Protein AF-A0A975QJU4-F1 (afdb_monomer_lite)

Foldseek 3Di:
DPPVPDDPAAAEDEDEAQCLVVVQVCQCPPQVWPHFPDDDDQKTWTARDDDPGHGIYIYGHDDPDNDGDDDDDDDADPCGDQPNPPPPVCGPVDDDDDPVCPVVVVVVVVPDDDDDDD

Structure (mmCIF, N/CA/C/O backbone):
data_AF-A0A975QJU4-F1
#
_entry.id   AF-A0A975QJU4-F1
#
loop_
_atom_site.group_PDB
_atom_site.id
_atom_site.type_symbol
_atom_site.label_atom_id
_atom_site.label_alt_id
_atom_site.label_comp_id
_atom_site.label_asym_id
_atom_site.label_entity_id
_atom_site.label_seq_id
_atom_site.pdbx_PDB_ins_code
_atom_site.Cartn_x
_atom_site.Cartn_y
_atom_site.Cartn_z
_atom_site.occupancy
_atom_site.B_iso_or_equiv
_atom_site.auth_seq_id
_atom_site.auth_comp_id
_atom_site.auth_asym_id
_atom_site.auth_atom_id
_atom_site.pdbx_PDB_model_num
ATOM 1 N N . MET A 1 1 ? -3.439 -23.273 10.623 1.00 72.25 1 MET A N 1
ATOM 2 C CA . MET A 1 1 ? -2.304 -23.405 9.685 1.00 72.25 1 MET A CA 1
ATOM 3 C C . MET A 1 1 ? -1.026 -23.384 10.506 1.00 72.25 1 MET A C 1
ATOM 5 O O . MET A 1 1 ? -0.923 -22.491 11.340 1.00 72.25 1 MET A O 1
ATOM 9 N N . PRO A 1 2 ? -0.109 -24.352 10.356 1.00 92.38 2 PRO A N 1
ATOM 10 C CA . PRO A 1 2 ? 1.232 -24.248 10.936 1.00 92.38 2 PRO A CA 1
ATOM 11 C C . PRO A 1 2 ? 1.955 -22.991 10.429 1.00 92.38 2 PRO A C 1
ATOM 13 O O . PRO A 1 2 ? 1.696 -22.547 9.307 1.00 92.38 2 PRO A O 1
ATOM 16 N N . GLN A 1 3 ? 2.818 -22.401 11.259 1.00 88.81 3 GLN A N 1
ATOM 17 C CA . GLN A 1 3 ? 3.436 -21.098 10.985 1.00 88.81 3 GLN A CA 1
ATOM 18 C C . GLN A 1 3 ? 4.301 -21.121 9.719 1.00 88.81 3 GLN A C 1
ATOM 20 O O . GLN A 1 3 ? 4.318 -20.146 8.976 1.00 88.81 3 GLN A O 1
ATOM 25 N N . GLU A 1 4 ? 4.971 -22.239 9.450 1.00 92.06 4 GLU A N 1
ATOM 26 C CA . GLU A 1 4 ? 5.849 -22.444 8.295 1.00 92.06 4 GLU A CA 1
ATOM 27 C C . GLU A 1 4 ? 5.120 -22.475 6.941 1.00 92.06 4 GLU A C 1
ATOM 29 O O . GLU A 1 4 ? 5.759 -22.368 5.897 1.00 92.06 4 GLU A O 1
ATOM 34 N N . TYR A 1 5 ? 3.792 -22.616 6.951 1.00 94.00 5 TYR A N 1
ATOM 35 C CA . TYR A 1 5 ? 2.956 -22.577 5.748 1.00 94.00 5 TYR A CA 1
ATOM 36 C C . TYR A 1 5 ? 2.134 -21.287 5.647 1.00 94.00 5 TYR A C 1
ATOM 38 O O . TYR A 1 5 ? 1.329 -21.139 4.726 1.00 94.00 5 TYR A O 1
ATOM 46 N N . GLY A 1 6 ? 2.286 -20.370 6.608 1.00 92.00 6 GLY A N 1
ATOM 47 C CA . GLY A 1 6 ? 1.612 -19.079 6.585 1.00 92.00 6 GLY A CA 1
ATOM 48 C C . GLY A 1 6 ? 2.128 -18.189 5.455 1.00 92.00 6 GLY A C 1
ATOM 49 O O . GLY A 1 6 ? 3.283 -18.271 5.044 1.00 92.00 6 GLY A O 1
ATOM 50 N N . ILE A 1 7 ? 1.279 -17.290 4.960 1.00 91.25 7 ILE A N 1
ATOM 51 C CA . ILE A 1 7 ? 1.748 -16.208 4.091 1.00 91.25 7 ILE A CA 1
ATOM 52 C C . ILE A 1 7 ? 2.521 -15.224 4.975 1.00 91.25 7 ILE A C 1
ATOM 54 O O . ILE A 1 7 ? 1.947 -14.605 5.865 1.00 91.25 7 ILE A O 1
ATOM 58 N N . HIS A 1 8 ? 3.824 -15.085 4.732 1.00 89.19 8 HIS A N 1
ATOM 59 C CA . HIS A 1 8 ? 4.724 -14.248 5.541 1.00 89.19 8 HIS A CA 1
ATOM 60 C C . HIS A 1 8 ? 4.748 -12.766 5.127 1.00 89.19 8 HIS A C 1
ATOM 62 O O . HIS A 1 8 ? 5.518 -11.982 5.675 1.00 89.19 8 HIS A O 1
ATOM 68 N N . GLY A 1 9 ? 3.918 -12.389 4.156 1.00 88.00 9 GLY A N 1
ATOM 69 C CA . GLY A 1 9 ? 3.846 -11.047 3.593 1.00 88.00 9 GLY A CA 1
ATOM 70 C C . GLY A 1 9 ? 3.966 -11.057 2.075 1.00 88.00 9 GLY A C 1
ATOM 71 O O . GLY A 1 9 ? 4.046 -12.108 1.435 1.00 88.00 9 GLY A O 1
ATOM 72 N N . ILE A 1 10 ? 3.968 -9.862 1.496 1.00 90.25 10 ILE A N 1
ATOM 73 C CA . ILE A 1 10 ? 4.175 -9.670 0.061 1.00 90.25 10 ILE A CA 1
ATOM 74 C C . ILE A 1 10 ? 5.658 -9.897 -0.238 1.00 90.25 10 ILE A C 1
ATOM 76 O O . ILE A 1 10 ? 6.518 -9.347 0.440 1.00 90.25 10 ILE A O 1
ATOM 80 N N . HIS A 1 11 ? 5.979 -10.693 -1.255 1.00 88.88 11 HIS A N 1
ATOM 81 C CA . HIS A 1 11 ? 7.356 -10.797 -1.746 1.00 88.88 11 HIS A CA 1
ATOM 82 C C . HIS A 1 11 ? 7.694 -9.624 -2.677 1.00 88.88 11 HIS A C 1
ATOM 84 O O . HIS A 1 11 ? 8.693 -8.936 -2.489 1.00 88.88 11 HIS A O 1
ATOM 90 N N . GLY A 1 12 ? 6.808 -9.370 -3.636 1.00 88.31 12 GLY A N 1
ATOM 91 C CA . GLY A 1 12 ? 6.864 -8.265 -4.580 1.00 88.31 12 GLY A CA 1
ATOM 92 C C . GLY A 1 12 ? 5.552 -8.153 -5.351 1.00 88.31 12 GLY A C 1
ATOM 93 O O . GLY A 1 12 ? 4.667 -9.000 -5.199 1.00 88.31 12 GLY A O 1
ATOM 94 N N . THR A 1 13 ? 5.446 -7.120 -6.182 1.00 89.12 13 THR A N 1
ATOM 95 C CA . THR A 1 13 ? 4.251 -6.838 -6.987 1.00 89.12 13 THR A CA 1
ATOM 96 C C . THR A 1 13 ? 4.631 -6.645 -8.447 1.00 89.12 13 THR A C 1
ATOM 98 O O . THR A 1 13 ? 5.550 -5.888 -8.756 1.00 89.12 13 THR A O 1
ATOM 101 N N . ALA A 1 14 ? 3.883 -7.282 -9.348 1.00 89.12 14 ALA A N 1
ATOM 102 C CA . ALA A 1 14 ? 3.988 -7.047 -10.780 1.00 89.12 14 ALA A CA 1
ATOM 103 C C . ALA A 1 14 ? 2.941 -6.031 -11.246 1.00 89.12 14 ALA A C 1
ATOM 105 O O . ALA A 1 14 ? 1.748 -6.190 -10.981 1.00 89.12 14 ALA A O 1
ATOM 106 N N . ILE A 1 15 ? 3.383 -5.011 -11.978 1.00 87.69 15 ILE A N 1
ATOM 107 C CA . ILE A 1 15 ? 2.534 -3.979 -12.564 1.00 87.69 15 ILE A CA 1
ATOM 108 C C . ILE A 1 15 ? 2.679 -3.969 -14.082 1.00 87.69 15 ILE A C 1
ATOM 110 O O . ILE A 1 15 ? 3.773 -4.055 -14.634 1.00 87.69 15 ILE A O 1
ATOM 114 N N . ASN A 1 16 ? 1.548 -3.835 -14.764 1.00 86.81 16 ASN A N 1
ATOM 115 C CA . ASN A 1 16 ? 1.525 -3.599 -16.198 1.00 86.81 16 ASN A CA 1
ATOM 116 C C . ASN A 1 16 ? 1.597 -2.093 -16.442 1.00 86.81 16 ASN A C 1
ATOM 118 O O . ASN A 1 16 ? 0.743 -1.352 -15.954 1.00 86.81 16 ASN A O 1
ATOM 122 N N . ALA A 1 17 ? 2.592 -1.646 -17.204 1.00 82.38 17 ALA A N 1
ATOM 123 C CA . ALA A 1 17 ? 2.812 -0.230 -17.467 1.00 82.38 17 ALA A CA 1
ATOM 124 C C . ALA A 1 17 ? 2.748 0.063 -18.967 1.00 82.38 17 ALA A C 1
ATOM 126 O O . ALA A 1 17 ? 3.359 -0.631 -19.777 1.00 82.38 17 ALA A O 1
ATOM 127 N N . HIS A 1 18 ? 2.023 1.125 -19.334 1.00 82.50 18 HIS A N 1
ATOM 128 C CA . HIS A 1 18 ? 1.937 1.565 -20.730 1.00 82.50 18 HIS A CA 1
ATOM 129 C C . HIS A 1 18 ? 3.261 2.164 -21.207 1.00 82.50 18 HIS A C 1
ATOM 131 O O . HIS A 1 18 ? 3.641 2.035 -22.365 1.00 82.50 18 HIS A O 1
ATOM 137 N N . THR A 1 19 ? 3.968 2.821 -20.290 1.00 83.62 19 THR A N 1
ATOM 138 C CA . THR A 1 19 ? 5.307 3.365 -20.510 1.00 83.62 19 THR A CA 1
ATOM 139 C C . THR A 1 19 ? 6.222 2.808 -19.418 1.00 83.62 19 THR A C 1
ATOM 141 O O . THR A 1 19 ? 6.409 3.460 -18.381 1.00 83.62 19 THR A O 1
ATOM 144 N N . PRO A 1 20 ? 6.713 1.567 -19.581 1.00 84.44 20 PRO A N 1
ATOM 145 C CA . PRO A 1 20 ? 7.491 0.884 -18.552 1.00 84.44 20 PRO A CA 1
ATOM 146 C C . PRO A 1 20 ? 8.771 1.650 -18.205 1.00 84.44 20 PRO A C 1
ATOM 148 O O . PRO A 1 20 ? 9.100 1.763 -17.029 1.00 84.44 20 PRO A O 1
ATOM 151 N N . GLU A 1 21 ? 9.416 2.303 -19.172 1.00 85.75 21 GLU A N 1
ATOM 152 C CA . GLU A 1 21 ? 10.639 3.084 -18.954 1.00 85.75 21 GLU A CA 1
ATOM 153 C C . GLU A 1 21 ? 10.414 4.247 -17.982 1.00 85.75 21 GLU A C 1
ATOM 155 O O . GLU A 1 21 ? 11.215 4.451 -17.075 1.00 85.75 21 GLU A O 1
ATOM 160 N N . ARG A 1 22 ? 9.287 4.963 -18.108 1.00 85.50 22 ARG A N 1
ATOM 161 C CA . ARG A 1 22 ? 8.925 6.048 -17.176 1.00 85.50 22 ARG A CA 1
ATOM 162 C C . ARG A 1 22 ? 8.597 5.536 -15.781 1.00 85.50 22 ARG A C 1
ATOM 164 O O . ARG A 1 22 ? 8.823 6.234 -14.800 1.00 85.50 22 ARG A O 1
ATOM 171 N N . THR A 1 23 ? 8.034 4.335 -15.692 1.00 86.31 23 THR A N 1
ATOM 172 C CA . THR A 1 23 ? 7.734 3.709 -14.398 1.00 86.31 23 THR A CA 1
ATOM 173 C C . THR A 1 23 ? 9.027 3.296 -13.699 1.00 86.31 23 THR A C 1
ATOM 175 O O . THR A 1 23 ? 9.161 3.481 -12.493 1.00 86.31 23 THR A O 1
ATOM 178 N N . ILE A 1 24 ? 10.001 2.803 -14.467 1.00 86.44 24 ILE A N 1
ATOM 179 C CA . ILE A 1 24 ? 11.330 2.463 -13.963 1.00 86.44 24 ILE A CA 1
ATOM 180 C C . ILE A 1 24 ? 12.076 3.725 -13.509 1.00 86.44 24 ILE A C 1
ATOM 182 O O . ILE A 1 24 ? 12.545 3.764 -12.378 1.00 86.44 24 ILE A O 1
ATOM 186 N N . GLU A 1 25 ? 12.092 4.787 -14.320 1.00 86.50 25 GLU A N 1
ATOM 187 C CA . GLU A 1 25 ? 12.684 6.084 -13.945 1.00 86.50 25 GLU A CA 1
ATOM 188 C C . GLU A 1 25 ? 12.047 6.662 -12.668 1.00 86.50 25 GLU A C 1
ATOM 190 O O . GLU A 1 25 ? 12.738 7.179 -11.786 1.00 86.50 25 GLU A O 1
ATOM 195 N N . PHE A 1 26 ? 10.722 6.552 -12.530 1.00 86.06 26 PHE A N 1
ATOM 196 C CA . PHE A 1 26 ? 10.020 6.961 -11.315 1.00 86.06 26 PHE A CA 1
ATOM 197 C C . PHE A 1 26 ? 10.470 6.147 -10.096 1.00 86.06 26 PHE A C 1
ATOM 199 O O . PHE A 1 26 ? 10.787 6.726 -9.060 1.00 86.06 26 PHE A O 1
ATOM 206 N N . ALA A 1 27 ? 10.536 4.819 -10.210 1.00 85.56 27 ALA A N 1
ATOM 207 C CA . ALA A 1 27 ? 10.966 3.963 -9.109 1.00 85.56 27 ALA A CA 1
ATOM 208 C C . ALA A 1 27 ? 12.431 4.216 -8.704 1.00 85.56 27 ALA A C 1
ATOM 210 O O . ALA A 1 27 ? 12.747 4.244 -7.514 1.00 85.56 27 ALA A O 1
ATOM 211 N N . GLU A 1 28 ? 13.309 4.483 -9.673 1.00 85.06 28 GLU A N 1
ATOM 212 C CA . GLU A 1 28 ? 14.704 4.859 -9.425 1.00 85.06 28 GLU A CA 1
ATOM 213 C C . GLU A 1 28 ? 14.812 6.221 -8.723 1.00 85.06 28 GLU A C 1
ATOM 215 O O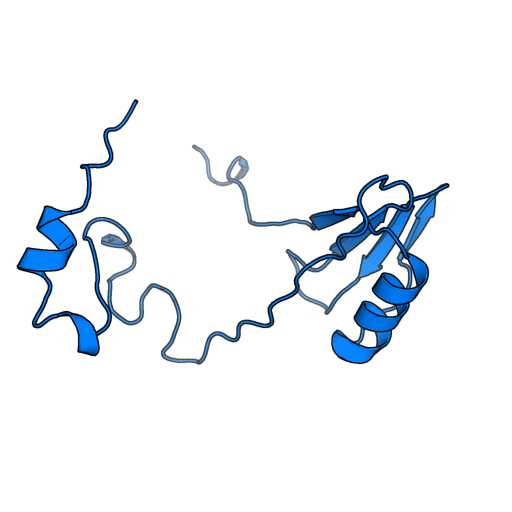 . GLU A 1 28 ? 15.553 6.364 -7.750 1.00 85.06 28 GLU A O 1
ATOM 220 N N . SER A 1 29 ? 14.052 7.222 -9.174 1.00 84.81 29 SER A N 1
ATOM 221 C CA . SER A 1 29 ? 14.151 8.593 -8.655 1.00 84.81 29 SER A CA 1
ATOM 222 C C . SER A 1 29 ? 13.427 8.819 -7.326 1.00 84.81 29 SER A C 1
ATOM 224 O O . SER A 1 29 ? 13.950 9.533 -6.472 1.00 84.81 29 SER A O 1
ATOM 226 N N . VAL A 1 30 ? 12.240 8.232 -7.145 1.00 84.06 30 VAL A N 1
ATOM 227 C CA . VAL A 1 30 ? 11.365 8.482 -5.986 1.00 84.06 30 VAL A CA 1
ATOM 228 C C . VAL A 1 30 ? 11.547 7.434 -4.900 1.00 84.06 30 VAL A C 1
ATOM 230 O O . VAL A 1 30 ? 11.543 7.778 -3.720 1.00 84.06 30 VAL A O 1
ATOM 233 N N . PHE A 1 31 ? 11.728 6.167 -5.275 1.00 82.50 31 PHE A N 1
ATOM 234 C CA . PHE A 1 31 ? 11.926 5.095 -4.300 1.00 82.50 31 PHE A CA 1
ATOM 235 C C . PHE A 1 31 ? 13.392 4.734 -4.073 1.00 82.50 31 PHE A C 1
ATOM 237 O O . PHE A 1 31 ? 13.670 3.831 -3.285 1.00 82.50 31 PHE A O 1
ATOM 244 N N . HIS A 1 32 ? 14.320 5.424 -4.749 1.00 82.25 32 HIS A N 1
ATOM 245 C CA . HIS A 1 32 ? 15.755 5.146 -4.686 1.00 82.25 32 HIS A CA 1
ATOM 246 C C . HIS A 1 32 ? 16.060 3.659 -4.898 1.00 82.25 32 HIS A C 1
ATOM 248 O O . HIS A 1 32 ? 16.859 3.071 -4.172 1.00 82.25 32 HIS A O 1
ATOM 254 N N . SER A 1 33 ? 15.368 3.034 -5.860 1.00 80.88 33 SER A N 1
ATOM 255 C CA . SER A 1 33 ? 15.553 1.613 -6.144 1.00 80.88 33 SER A CA 1
ATOM 256 C C . SER A 1 33 ? 17.013 1.315 -6.493 1.00 80.88 33 SER A C 1
ATOM 258 O O . SER A 1 33 ? 17.622 2.092 -7.233 1.00 80.88 33 SER A O 1
ATOM 260 N N . ASP A 1 34 ? 17.535 0.162 -6.068 1.00 76.38 34 ASP A N 1
ATOM 261 C CA . ASP A 1 34 ? 18.908 -0.309 -6.347 1.00 76.38 34 ASP A CA 1
ATOM 262 C C . ASP A 1 34 ? 19.093 -0.781 -7.812 1.00 76.38 34 ASP A C 1
ATOM 264 O O . ASP A 1 34 ? 19.824 -1.725 -8.116 1.00 76.38 34 ASP A O 1
ATOM 268 N N . GLY A 1 35 ? 18.407 -0.119 -8.746 1.00 68.25 35 GLY A N 1
ATOM 269 C CA . GLY A 1 35 ? 18.396 -0.420 -10.171 1.00 68.25 35 GLY A CA 1
ATOM 270 C C . GLY A 1 35 ? 17.648 -1.705 -10.540 1.00 68.25 35 GLY A C 1
ATOM 271 O O . GLY A 1 35 ? 16.916 -2.311 -9.749 1.00 68.25 35 GLY A O 1
ATOM 272 N N . ARG A 1 36 ? 17.828 -2.115 -11.802 1.00 76.44 36 ARG A N 1
ATOM 273 C CA . ARG A 1 36 ? 17.272 -3.356 -12.358 1.00 76.44 36 ARG A CA 1
ATOM 274 C C . ARG A 1 36 ? 18.019 -4.567 -11.804 1.00 76.44 36 ARG A C 1
ATOM 276 O O . ARG A 1 36 ? 19.213 -4.728 -12.048 1.00 76.44 36 ARG A O 1
ATOM 283 N N . ILE A 1 37 ? 17.296 -5.440 -11.108 1.00 81.56 37 ILE A N 1
ATOM 284 C CA . ILE A 1 37 ? 17.821 -6.712 -10.588 1.00 81.56 37 ILE A CA 1
ATOM 285 C C . ILE A 1 37 ? 17.676 -7.860 -11.595 1.00 81.56 37 ILE A C 1
ATOM 287 O O . ILE A 1 37 ? 18.423 -8.835 -11.518 1.00 81.56 37 ILE A O 1
ATOM 291 N N . SER A 1 38 ? 16.751 -7.740 -12.553 1.00 83.88 38 SER A N 1
ATOM 292 C CA . SER A 1 38 ? 16.661 -8.604 -13.733 1.00 83.88 38 SER A CA 1
ATOM 293 C C . SER A 1 38 ? 15.856 -7.935 -14.851 1.00 83.88 38 SER A C 1
ATOM 295 O O . SER A 1 38 ? 15.013 -7.074 -14.596 1.00 83.88 38 SER A O 1
ATOM 297 N N . GLU A 1 39 ? 16.112 -8.343 -16.093 1.00 85.19 39 GLU A N 1
ATOM 298 C CA . GLU A 1 39 ? 15.322 -7.974 -17.268 1.00 85.19 39 GLU A CA 1
ATOM 299 C C . GLU A 1 39 ? 15.174 -9.215 -18.160 1.00 85.19 39 GLU A C 1
ATOM 301 O O . GLU A 1 39 ? 16.171 -9.862 -18.487 1.00 85.19 39 GLU A O 1
ATOM 306 N N . ASP A 1 40 ? 13.936 -9.576 -18.496 1.00 84.62 40 ASP A N 1
ATOM 307 C CA . ASP A 1 40 ? 13.599 -10.685 -19.392 1.00 84.62 40 ASP A CA 1
ATOM 308 C C . ASP A 1 40 ? 12.457 -10.259 -2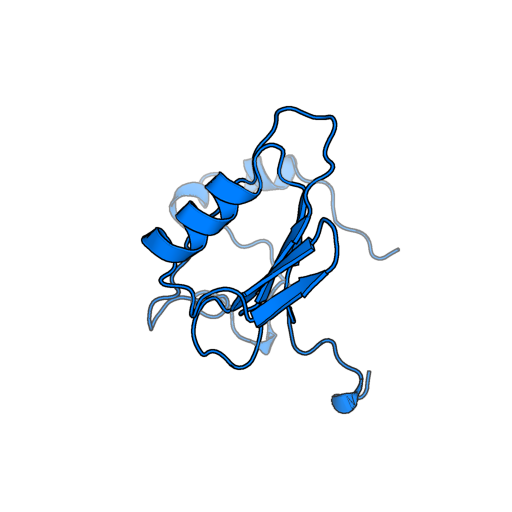0.318 1.00 84.62 40 ASP A C 1
ATOM 310 O O . ASP A 1 40 ? 11.323 -10.052 -19.882 1.00 84.62 40 ASP A O 1
ATOM 314 N N . GLY A 1 41 ? 12.766 -10.093 -21.604 1.00 85.06 41 GLY A N 1
ATOM 315 C CA . GLY A 1 41 ? 11.798 -9.680 -22.615 1.00 85.06 41 GLY A CA 1
ATOM 316 C C . GLY A 1 41 ? 11.136 -8.340 -22.287 1.00 85.06 41 GLY A C 1
ATOM 317 O O . GLY A 1 41 ? 11.782 -7.297 -22.311 1.00 85.06 41 GLY A O 1
ATOM 318 N N . ASP A 1 42 ? 9.831 -8.373 -22.022 1.00 84.81 42 ASP A N 1
ATOM 319 C CA . ASP A 1 42 ? 9.023 -7.204 -21.674 1.00 84.81 42 ASP A CA 1
ATOM 320 C C . ASP A 1 42 ? 8.951 -6.936 -20.161 1.00 84.81 42 ASP A C 1
ATOM 322 O O . ASP A 1 42 ? 8.219 -6.046 -19.734 1.00 84.81 42 ASP A O 1
ATOM 326 N N . ARG A 1 43 ? 9.696 -7.673 -19.333 1.00 87.06 43 ARG A N 1
ATOM 327 C CA . ARG A 1 43 ? 9.671 -7.552 -17.873 1.00 87.06 43 ARG A CA 1
ATOM 328 C C . ARG A 1 43 ? 10.998 -7.032 -17.331 1.00 87.06 43 ARG A C 1
ATOM 330 O O . ARG A 1 43 ? 12.046 -7.607 -17.599 1.00 87.06 43 ARG A O 1
ATOM 337 N N . ALA A 1 44 ? 10.934 -6.023 -16.467 1.00 90.12 4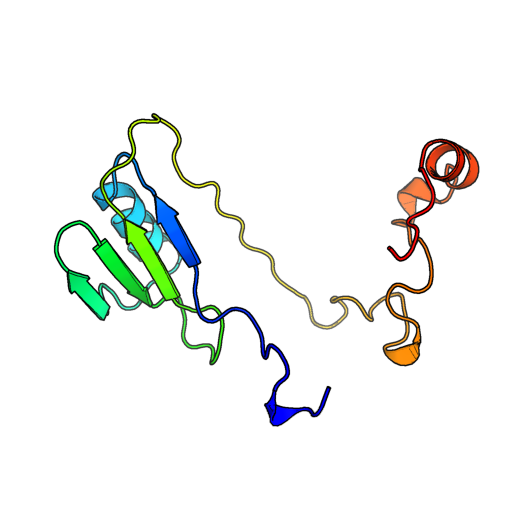4 ALA A N 1
ATOM 338 C CA . ALA A 1 44 ? 12.057 -5.549 -15.663 1.00 90.12 44 ALA A CA 1
ATOM 339 C C . ALA A 1 44 ? 11.708 -5.625 -14.171 1.00 90.12 44 ALA A C 1
ATOM 341 O O . ALA A 1 44 ? 10.691 -5.082 -13.746 1.00 90.12 44 ALA A O 1
ATOM 342 N N . ALA A 1 45 ? 12.545 -6.277 -13.365 1.00 90.56 45 ALA A N 1
ATOM 343 C CA . ALA A 1 45 ? 12.398 -6.299 -11.913 1.00 90.56 45 ALA A CA 1
ATOM 344 C C . ALA A 1 45 ? 13.328 -5.269 -11.265 1.00 90.56 45 ALA A C 1
ATOM 346 O O . ALA A 1 45 ? 14.509 -5.172 -11.604 1.00 90.56 45 ALA A O 1
ATOM 347 N N . LEU A 1 46 ? 12.794 -4.525 -10.301 1.00 90.62 46 LEU A N 1
ATOM 348 C CA . LEU A 1 46 ? 13.473 -3.474 -9.551 1.00 90.62 46 LEU A CA 1
ATOM 349 C C . LEU A 1 46 ? 13.427 -3.813 -8.065 1.00 90.62 46 LEU A C 1
ATOM 351 O O . LEU A 1 46 ? 12.377 -4.214 -7.554 1.00 90.62 46 LEU A O 1
ATOM 355 N N . ARG A 1 47 ? 14.543 -3.612 -7.360 1.00 89.44 47 ARG A N 1
ATOM 356 C CA . ARG A 1 47 ? 14.563 -3.689 -5.896 1.00 89.44 47 ARG A CA 1
ATOM 357 C C . ARG A 1 47 ? 14.319 -2.311 -5.300 1.00 89.44 47 ARG A C 1
ATOM 359 O O . ARG A 1 47 ? 15.095 -1.397 -5.544 1.00 89.44 47 ARG A O 1
ATOM 366 N N . VAL A 1 48 ? 13.279 -2.180 -4.489 1.00 87.44 48 VAL A N 1
ATOM 367 C CA . VAL A 1 48 ? 12.897 -0.940 -3.811 1.00 87.44 48 VAL A CA 1
ATOM 368 C C . VAL A 1 48 ? 13.137 -1.075 -2.312 1.00 87.44 48 VAL A C 1
ATOM 370 O O . VAL A 1 48 ? 12.352 -1.704 -1.611 1.00 87.44 48 VAL A O 1
ATOM 373 N N . GLY A 1 49 ? 14.223 -0.479 -1.819 1.00 82.19 49 GLY A N 1
ATOM 374 C CA . GLY A 1 49 ? 14.623 -0.584 -0.415 1.00 82.19 49 GLY A CA 1
ATOM 375 C C . GLY A 1 49 ? 15.236 -1.941 -0.034 1.00 82.19 49 GLY A C 1
ATOM 376 O O . GLY A 1 49 ? 15.320 -2.881 -0.829 1.00 82.19 49 GLY A O 1
ATOM 377 N N . ASN A 1 50 ? 15.675 -2.043 1.223 1.00 76.06 50 ASN A N 1
ATOM 37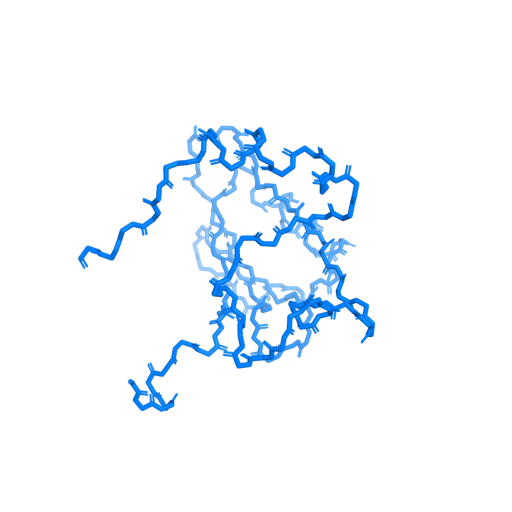8 C CA . ASN A 1 50 ? 16.484 -3.161 1.731 1.00 76.06 50 ASN A CA 1
ATOM 379 C C . ASN A 1 50 ? 15.739 -4.102 2.691 1.00 76.06 50 ASN A C 1
ATOM 381 O O . ASN A 1 50 ? 16.358 -4.963 3.319 1.00 76.06 50 ASN A O 1
ATOM 385 N N . ASP A 1 51 ? 14.419 -3.963 2.798 1.00 73.56 51 ASP A N 1
ATOM 386 C CA . ASP A 1 51 ? 13.618 -4.808 3.679 1.00 73.56 51 ASP A CA 1
ATOM 387 C C . ASP A 1 51 ? 13.563 -6.266 3.206 1.00 73.56 51 ASP A C 1
ATOM 389 O O . ASP A 1 51 ? 13.760 -6.592 2.032 1.00 73.56 51 ASP A O 1
ATOM 393 N N . LYS A 1 52 ? 13.306 -7.179 4.152 1.00 66.69 52 LYS A N 1
ATOM 394 C CA . LYS A 1 52 ? 13.277 -8.630 3.887 1.00 66.69 52 LYS A CA 1
ATOM 395 C C . LYS A 1 52 ? 12.108 -9.064 2.997 1.00 66.69 52 LYS A C 1
ATOM 397 O O . LYS A 1 52 ? 12.198 -10.116 2.368 1.00 66.69 52 LYS A O 1
ATOM 402 N N . PHE A 1 53 ? 11.028 -8.288 2.970 1.00 74.62 53 PHE A N 1
ATOM 403 C CA . PHE A 1 53 ? 9.792 -8.584 2.250 1.00 74.62 53 PHE A CA 1
ATOM 404 C C . PHE A 1 53 ? 9.271 -7.309 1.577 1.00 74.62 53 PHE A C 1
ATOM 406 O O . PHE A 1 53 ? 9.548 -6.209 2.044 1.00 74.62 53 PHE A O 1
ATOM 413 N N . GLY A 1 54 ? 8.511 -7.459 0.492 1.00 77.31 54 GLY A N 1
ATOM 414 C CA . GLY A 1 54 ? 7.785 -6.368 -0.164 1.00 77.31 54 GLY A CA 1
ATOM 415 C C . GLY A 1 54 ? 8.642 -5.408 -0.989 1.00 77.31 54 GLY A C 1
ATOM 416 O O . GLY A 1 54 ? 8.136 -4.380 -1.423 1.00 77.31 54 GLY A O 1
ATOM 417 N N . ASN A 1 55 ? 9.914 -5.726 -1.228 1.00 84.56 55 ASN A N 1
ATOM 418 C CA . ASN A 1 55 ? 10.879 -4.809 -1.833 1.00 84.56 55 ASN A CA 1
ATOM 419 C C . ASN A 1 55 ? 11.156 -5.076 -3.317 1.00 84.56 55 ASN A C 1
ATOM 421 O O . ASN A 1 55 ? 12.195 -4.660 -3.825 1.00 84.56 55 ASN A O 1
ATOM 425 N N . VAL A 1 56 ? 10.273 -5.788 -4.021 1.00 88.38 56 VAL A N 1
ATOM 426 C CA . VAL A 1 56 ? 10.424 -6.054 -5.458 1.00 88.38 56 VAL A CA 1
ATOM 427 C C . VAL A 1 56 ? 9.230 -5.500 -6.230 1.00 88.38 56 VAL A C 1
ATOM 429 O O . VAL A 1 56 ? 8.084 -5.855 -5.953 1.00 88.38 56 VAL A O 1
ATOM 432 N N . ILE A 1 57 ? 9.511 -4.659 -7.227 1.00 88.69 57 ILE A N 1
ATOM 433 C CA . ILE A 1 57 ? 8.533 -4.191 -8.214 1.00 88.69 57 ILE A CA 1
ATOM 434 C C . ILE A 1 57 ? 8.917 -4.769 -9.572 1.00 88.69 57 ILE A C 1
ATOM 436 O O . ILE A 1 57 ? 9.999 -4.495 -10.084 1.00 88.69 57 ILE A O 1
ATOM 440 N N . GLU A 1 58 ? 8.025 -5.552 -10.170 1.00 90.25 58 GLU A N 1
ATOM 441 C CA . GLU A 1 58 ? 8.189 -6.044 -11.536 1.00 90.25 58 GLU A CA 1
ATOM 442 C C . GLU A 1 58 ? 7.356 -5.185 -12.488 1.00 90.25 58 GLU A C 1
ATOM 444 O O . GLU A 1 58 ? 6.133 -5.122 -12.383 1.00 90.25 58 GLU A O 1
ATOM 449 N N . VAL A 1 59 ? 8.008 -4.516 -13.429 1.00 87.62 59 VAL A N 1
ATOM 450 C CA . VAL A 1 59 ? 7.367 -3.702 -14.461 1.00 87.62 59 VAL A CA 1
ATOM 451 C C . VAL A 1 59 ? 7.263 -4.532 -15.733 1.00 87.62 59 VAL A C 1
ATOM 453 O O . VAL A 1 59 ? 8.279 -4.975 -16.260 1.00 87.62 59 VAL A O 1
ATOM 456 N N . VAL A 1 60 ? 6.042 -4.742 -16.226 1.00 85.62 60 VAL A N 1
ATOM 457 C CA . VAL A 1 60 ? 5.758 -5.515 -17.444 1.00 85.62 60 VAL A CA 1
ATOM 458 C C . VAL A 1 60 ? 5.230 -4.588 -18.542 1.00 85.62 60 VAL A C 1
ATOM 460 O O . VAL A 1 60 ? 4.227 -3.887 -18.366 1.00 85.62 60 VAL A O 1
ATOM 463 N N . GLY A 1 61 ? 5.921 -4.577 -19.677 1.00 74.25 61 GLY A N 1
ATOM 464 C CA . GLY A 1 61 ? 5.690 -3.730 -20.838 1.00 74.25 61 GLY A CA 1
ATOM 465 C C . GLY A 1 61 ? 4.847 -4.406 -21.911 1.00 74.25 61 GLY A C 1
ATOM 466 O O . GLY A 1 61 ? 5.365 -4.771 -22.955 1.00 74.25 61 GLY A O 1
ATOM 467 N N . ASN A 1 62 ? 3.537 -4.541 -21.697 1.00 66.00 62 ASN A N 1
ATOM 468 C CA . ASN A 1 62 ? 2.595 -4.915 -22.764 1.00 66.00 62 ASN A CA 1
ATOM 469 C C . ASN A 1 62 ? 1.136 -4.642 -22.368 1.00 66.00 62 ASN A C 1
ATOM 471 O O . ASN A 1 62 ? 0.290 -5.540 -22.374 1.00 66.00 62 ASN A O 1
ATOM 475 N N . CYS A 1 63 ? 0.811 -3.407 -21.977 1.00 62.91 63 CYS A N 1
ATOM 476 C CA . CYS A 1 63 ? -0.562 -3.064 -21.613 1.00 62.91 63 CYS A CA 1
ATOM 477 C C . CYS A 1 63 ? -1.270 -2.261 -22.720 1.00 62.91 63 CYS A C 1
ATOM 479 O O . CYS A 1 63 ? -0.750 -1.290 -23.272 1.00 62.91 63 CYS A O 1
ATOM 481 N N . ARG A 1 64 ? -2.492 -2.691 -23.065 1.00 59.22 64 ARG A N 1
ATOM 482 C CA . ARG A 1 64 ? -3.351 -2.040 -24.078 1.00 59.22 64 ARG A CA 1
ATOM 483 C C . ARG A 1 64 ? -4.157 -0.864 -23.520 1.00 59.22 64 ARG A C 1
ATOM 485 O O . ARG A 1 64 ? -4.862 -0.193 -24.266 1.00 59.22 64 ARG A O 1
ATOM 492 N N . THR A 1 65 ? -4.091 -0.643 -22.213 1.00 55.78 65 THR A N 1
ATOM 493 C CA . THR A 1 65 ? -4.829 0.401 -21.501 1.00 55.78 65 THR A CA 1
ATOM 494 C C . THR A 1 65 ? -3.898 1.570 -21.181 1.00 55.78 65 THR A C 1
ATOM 496 O O . THR A 1 65 ? -2.800 1.327 -20.696 1.00 55.78 65 THR A O 1
ATOM 499 N N . PRO A 1 66 ? -4.322 2.831 -21.365 1.00 59.06 66 PRO A N 1
ATOM 500 C CA . PRO A 1 66 ? -3.463 4.006 -21.167 1.00 59.06 66 PRO A CA 1
ATOM 501 C C . PRO A 1 66 ? -3.166 4.330 -19.690 1.00 59.06 66 PRO A C 1
ATOM 503 O O . PRO A 1 66 ? -2.469 5.301 -19.407 1.00 59.06 66 PRO A O 1
ATOM 506 N N . GLY A 1 67 ? -3.726 3.570 -18.743 1.00 62.50 67 GLY A N 1
ATOM 507 C CA . GLY A 1 67 ? -3.530 3.792 -17.312 1.00 62.50 67 GLY A CA 1
ATOM 508 C C . GLY A 1 67 ? -2.111 3.440 -16.865 1.00 62.50 67 GLY A C 1
ATOM 509 O O . GLY A 1 67 ? -1.597 2.374 -17.199 1.00 62.50 67 GLY A O 1
ATOM 510 N N . GLY A 1 68 ? -1.490 4.341 -16.104 1.00 67.50 68 GLY A N 1
ATOM 511 C CA . GLY A 1 68 ? -0.295 4.042 -15.312 1.00 67.50 68 GLY A CA 1
ATOM 512 C C . GLY A 1 68 ? -0.657 3.412 -13.964 1.00 67.50 68 GLY A C 1
ATOM 513 O O . GLY A 1 68 ? -1.830 3.343 -13.596 1.00 67.50 68 GLY A O 1
ATOM 514 N N . ALA A 1 69 ? 0.352 2.972 -13.214 1.00 76.50 69 ALA A N 1
ATOM 515 C CA . ALA A 1 69 ? 0.163 2.507 -11.843 1.00 76.50 69 ALA A CA 1
ATOM 516 C C . ALA A 1 69 ? -0.009 3.697 -10.881 1.00 76.50 69 ALA A C 1
ATOM 518 O O . ALA A 1 69 ? 0.720 4.686 -10.975 1.00 76.50 69 ALA A O 1
ATOM 519 N N . LEU A 1 70 ? -0.968 3.596 -9.954 1.00 80.44 70 LEU A N 1
ATOM 520 C CA . LEU A 1 70 ? -1.062 4.490 -8.799 1.00 80.44 70 LEU A CA 1
ATOM 521 C C . LEU A 1 70 ? -0.146 3.949 -7.697 1.00 80.44 70 LEU A C 1
ATOM 523 O O . LEU A 1 70 ? -0.248 2.777 -7.343 1.00 80.44 70 LEU A O 1
ATOM 527 N N . PHE A 1 71 ? 0.720 4.805 -7.158 1.00 79.62 71 PHE A N 1
ATOM 528 C CA . PHE A 1 71 ? 1.613 4.471 -6.051 1.00 79.62 71 PHE A CA 1
ATOM 529 C C . PHE A 1 71 ? 1.262 5.290 -4.806 1.00 79.62 71 PHE A C 1
ATOM 531 O O . PHE A 1 71 ? 0.899 6.461 -4.916 1.00 79.62 71 PHE A O 1
ATOM 538 N N . GLU A 1 72 ? 1.421 4.684 -3.631 1.00 83.31 72 GLU A N 1
ATOM 539 C CA . GLU A 1 72 ? 1.253 5.317 -2.321 1.00 83.31 72 GLU A CA 1
ATOM 540 C C . GLU A 1 72 ? 2.501 5.062 -1.468 1.00 83.31 72 GLU A C 1
ATOM 542 O O . GLU A 1 72 ? 3.057 3.964 -1.490 1.00 83.31 72 GLU A O 1
ATOM 547 N N . LEU A 1 73 ? 2.934 6.076 -0.714 1.00 80.31 73 LEU A N 1
ATOM 548 C CA . LEU A 1 73 ? 3.927 5.920 0.346 1.00 80.31 73 LEU A CA 1
ATOM 549 C C . LEU A 1 73 ? 3.214 6.068 1.686 1.00 80.31 73 LEU A C 1
ATOM 551 O O . LEU A 1 73 ? 2.808 7.170 2.055 1.00 80.31 73 LEU A O 1
ATOM 555 N N . ALA A 1 74 ? 3.076 4.960 2.405 1.00 84.88 74 ALA A N 1
ATOM 556 C CA . ALA A 1 74 ? 2.512 4.935 3.744 1.00 84.88 74 ALA A CA 1
ATOM 557 C C . ALA A 1 74 ? 3.635 4.737 4.765 1.00 84.88 74 ALA A C 1
ATOM 559 O O . ALA A 1 74 ? 4.479 3.855 4.609 1.00 84.88 74 ALA A O 1
ATOM 560 N N . VAL A 1 75 ? 3.644 5.564 5.809 1.00 83.94 75 VAL A N 1
ATOM 561 C CA . VAL A 1 75 ? 4.613 5.475 6.904 1.00 83.94 75 VAL A CA 1
ATOM 562 C C . VAL A 1 75 ? 3.866 5.148 8.186 1.00 83.94 75 VAL A C 1
ATOM 564 O O . VAL A 1 75 ? 2.943 5.865 8.578 1.00 83.94 75 VAL A O 1
ATOM 567 N N . THR A 1 76 ? 4.300 4.089 8.858 1.00 88.25 76 THR A N 1
ATOM 568 C CA . THR A 1 76 ? 3.876 3.779 10.222 1.00 88.25 76 THR A CA 1
ATOM 569 C C . THR A 1 76 ? 4.800 4.513 11.186 1.00 88.25 76 THR A C 1
ATOM 571 O O . THR A 1 76 ? 6.014 4.346 11.131 1.00 88.25 76 THR A O 1
ATOM 574 N N . HIS A 1 77 ? 4.231 5.367 12.028 1.00 85.31 77 HIS A N 1
ATOM 575 C CA . HIS A 1 77 ? 4.946 6.048 13.108 1.00 85.31 77 HIS A CA 1
ATOM 576 C C . HIS A 1 77 ? 5.014 5.144 14.347 1.00 85.31 77 HIS A C 1
ATOM 578 O O . HIS A 1 77 ? 4.278 4.165 14.417 1.00 85.31 77 HIS A O 1
ATOM 584 N N . ASP A 1 78 ? 5.864 5.482 15.321 1.00 85.75 78 ASP A N 1
ATOM 585 C CA . ASP A 1 78 ? 6.167 4.614 16.475 1.00 85.75 78 ASP A CA 1
ATOM 586 C C . ASP A 1 78 ? 4.940 4.245 17.331 1.00 85.75 78 ASP A C 1
ATOM 588 O O . ASP A 1 78 ? 4.879 3.147 17.871 1.00 85.75 78 ASP A O 1
ATOM 592 N N . GLU A 1 79 ? 3.959 5.144 17.437 1.00 87.38 79 GLU A N 1
ATOM 593 C CA . GLU A 1 79 ? 2.677 4.919 18.135 1.00 87.38 79 GLU A CA 1
ATOM 594 C C . GLU A 1 79 ? 1.533 4.542 17.171 1.00 87.38 79 GLU A C 1
ATOM 596 O O . GLU A 1 79 ? 0.366 4.507 17.557 1.00 87.38 79 GLU A O 1
ATOM 601 N N . GLY A 1 80 ? 1.853 4.331 15.893 1.00 88.81 80 GLY A N 1
ATOM 602 C CA . GLY A 1 80 ? 0.901 3.974 14.850 1.00 88.81 80 GLY A CA 1
ATOM 603 C C . GLY A 1 80 ? 0.752 2.466 14.690 1.00 88.81 80 GLY A C 1
ATOM 604 O O . GLY A 1 80 ? 1.122 1.685 15.554 1.00 88.81 80 GLY A O 1
ATOM 605 N N . GLY A 1 81 ? 0.236 2.053 13.535 1.00 90.56 81 GLY A N 1
ATOM 606 C CA . GLY A 1 81 ? -0.020 0.645 13.246 1.00 90.56 81 GLY A CA 1
ATOM 607 C C . GLY A 1 81 ? -1.460 0.264 13.551 1.00 90.56 81 GLY A C 1
ATOM 608 O O . GLY A 1 81 ? -2.309 1.126 13.760 1.00 90.56 81 GLY A O 1
ATOM 609 N N . TRP A 1 82 ? -1.740 -1.033 13.496 1.00 93.06 82 TRP A N 1
ATOM 610 C CA . TRP A 1 82 ? -3.090 -1.558 13.709 1.00 93.06 82 TRP A CA 1
ATOM 611 C C . TRP A 1 82 ? -3.425 -1.734 15.190 1.00 93.06 82 TRP A C 1
ATOM 613 O O . TRP A 1 82 ? -4.593 -1.802 15.540 1.00 93.06 82 TRP A O 1
ATOM 623 N N . ASP A 1 83 ? -2.412 -1.808 16.050 1.00 92.81 83 ASP A N 1
ATOM 624 C CA . ASP A 1 83 ? -2.532 -2.015 17.492 1.00 92.81 83 ASP A CA 1
ATOM 625 C C . ASP A 1 83 ? -2.547 -0.705 18.301 1.00 92.81 83 ASP A C 1
ATOM 627 O O . ASP A 1 83 ? -2.514 -0.719 19.532 1.00 92.81 83 ASP A O 1
ATOM 631 N N . CYS A 1 84 ? -2.622 0.448 17.627 1.00 92.44 84 CYS A N 1
ATOM 632 C CA . CYS A 1 84 ? -2.664 1.751 18.290 1.00 92.44 84 CYS A CA 1
ATOM 633 C C . CYS A 1 84 ? -4.001 2.021 19.004 1.00 92.44 84 CYS A C 1
ATOM 635 O O . CYS A 1 84 ? -4.052 2.805 19.954 1.00 92.44 84 CYS A O 1
ATOM 637 N N . ASP A 1 85 ? -5.084 1.367 18.574 1.00 92.12 85 ASP A N 1
ATOM 638 C CA . ASP A 1 85 ? -6.429 1.503 19.135 1.00 92.12 85 ASP A CA 1
ATOM 639 C C . ASP A 1 85 ? -7.124 0.158 19.429 1.00 92.12 85 ASP A C 1
ATOM 641 O O . ASP A 1 85 ? -8.259 0.151 19.920 1.00 92.12 85 ASP A O 1
ATOM 645 N N . GLU A 1 86 ? -6.443 -0.971 19.207 1.00 93.06 86 GLU A N 1
ATOM 646 C CA . GLU A 1 86 ? -6.896 -2.352 19.432 1.00 93.06 86 GLU A CA 1
ATOM 647 C C . GLU A 1 86 ? -5.757 -3.219 19.988 1.00 93.06 86 GLU A C 1
ATOM 649 O O . GLU A 1 86 ? -4.606 -3.067 19.598 1.00 93.06 86 GLU A O 1
ATOM 654 N N . SER A 1 87 ? -6.051 -4.158 20.895 1.00 94.00 87 SER A N 1
ATOM 655 C CA . SER A 1 87 ? -5.033 -5.132 21.314 1.00 94.00 87 SER A CA 1
ATOM 656 C C . SER A 1 87 ? -4.779 -6.159 20.197 1.00 94.00 87 SER A C 1
ATOM 658 O O . SER A 1 87 ? -5.713 -6.481 19.454 1.00 94.00 87 SER A O 1
ATOM 660 N N . PRO A 1 88 ? -3.564 -6.730 20.072 1.00 94.25 88 PRO A N 1
ATOM 661 C CA . PRO A 1 88 ? -3.273 -7.767 19.079 1.00 94.25 88 PRO A CA 1
ATOM 662 C C . PRO A 1 88 ? -4.239 -8.961 19.117 1.00 94.25 88 PRO A C 1
ATOM 664 O O . PRO A 1 88 ? -4.546 -9.545 18.079 1.00 94.25 88 PRO A O 1
ATOM 667 N N . GLU A 1 89 ? -4.738 -9.315 20.304 1.00 96.00 89 GLU A N 1
ATOM 668 C CA . GLU A 1 89 ? -5.695 -10.403 20.509 1.00 96.00 89 GLU A CA 1
ATOM 669 C C . GLU A 1 89 ? -7.108 -10.070 20.009 1.00 96.00 89 GLU A C 1
ATOM 671 O O . GLU A 1 89 ? -7.881 -10.986 19.722 1.00 96.00 89 GLU A O 1
ATOM 676 N N . GLU A 1 90 ? -7.449 -8.784 19.896 1.00 95.25 90 GLU A N 1
ATOM 677 C CA . GLU A 1 90 ? -8.786 -8.286 19.550 1.00 95.25 90 GLU A CA 1
ATOM 678 C C . GLU A 1 90 ? -8.879 -7.699 18.132 1.00 95.25 90 GLU A C 1
ATOM 680 O O . GLU A 1 90 ? -9.983 -7.367 17.693 1.00 95.25 90 GLU A O 1
ATOM 685 N N . LEU A 1 91 ? -7.760 -7.616 17.398 1.00 95.25 91 LEU A N 1
ATOM 686 C CA . LEU A 1 91 ? -7.691 -7.015 16.062 1.00 95.25 91 LEU A CA 1
ATOM 687 C C . LEU A 1 91 ? -8.774 -7.539 15.112 1.00 95.25 91 LEU A C 1
ATOM 689 O O . LEU A 1 91 ? -8.889 -8.740 14.851 1.00 95.25 91 LEU A O 1
ATOM 693 N N . GLY A 1 92 ? -9.540 -6.604 14.544 1.00 92.38 92 GLY A N 1
ATOM 694 C CA . GLY A 1 92 ? -10.543 -6.897 13.520 1.00 92.38 92 GLY A CA 1
ATOM 695 C C . GLY A 1 92 ? -11.817 -7.555 14.057 1.00 92.38 92 GLY A C 1
ATOM 696 O O . GLY A 1 92 ? -12.687 -7.917 13.264 1.00 92.38 92 GLY A O 1
ATOM 697 N N . GLN A 1 93 ? -11.963 -7.694 15.381 1.00 93.88 93 GLN A N 1
ATOM 698 C CA . GLN A 1 93 ? -13.188 -8.217 16.001 1.00 93.88 93 GLN A CA 1
ATOM 699 C C . GLN A 1 93 ? -14.295 -7.159 16.113 1.00 93.88 93 GLN A C 1
ATOM 701 O O . GLN A 1 93 ? -15.464 -7.508 16.293 1.00 93.88 93 GLN A O 1
ATOM 706 N N . ARG A 1 94 ? -13.955 -5.868 15.992 1.00 90.12 94 ARG A N 1
ATOM 707 C CA . ARG A 1 94 ? -14.909 -4.752 16.024 1.00 90.12 94 ARG A CA 1
ATOM 708 C C . ARG A 1 94 ? -14.741 -3.813 14.837 1.00 90.12 94 ARG A C 1
ATOM 710 O O . ARG A 1 94 ? -13.657 -3.629 14.300 1.00 90.12 94 ARG A O 1
ATOM 717 N N . SER A 1 95 ? -15.835 -3.161 14.451 1.00 92.69 95 SER A N 1
ATOM 718 C CA . SER A 1 95 ? -15.801 -2.078 13.467 1.00 92.69 95 SER A CA 1
ATOM 719 C C . SER A 1 95 ? -15.317 -0.784 14.131 1.00 92.69 95 SER A C 1
ATOM 721 O O . SER A 1 95 ? -16.103 -0.040 14.733 1.00 92.69 95 SER A O 1
ATOM 723 N N . THR A 1 96 ? -14.013 -0.537 14.048 1.00 93.69 96 THR A N 1
ATOM 724 C CA . THR A 1 96 ? -13.359 0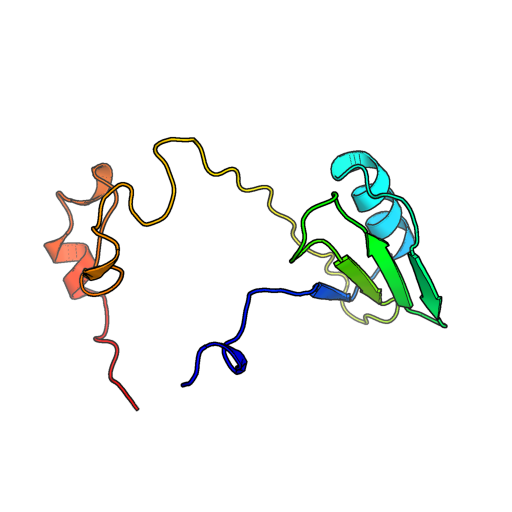.665 14.584 1.00 93.69 96 THR A CA 1
ATOM 725 C C . THR A 1 96 ? -13.542 1.857 13.640 1.00 93.69 96 THR A C 1
ATOM 727 O O . THR A 1 96 ? -13.535 1.704 12.418 1.00 93.69 96 THR A O 1
ATOM 730 N N . LEU A 1 97 ? -13.773 3.049 14.202 1.00 94.62 97 LEU A N 1
ATOM 731 C CA . LEU A 1 97 ? -13.925 4.293 13.448 1.00 94.62 97 LEU A CA 1
ATOM 732 C C . LEU A 1 97 ? -12.904 5.326 13.940 1.00 94.62 97 LEU A C 1
ATOM 734 O O . LEU A 1 97 ? -12.648 5.411 15.138 1.00 94.62 97 LEU A O 1
ATOM 738 N N . PRO A 1 98 ? -12.375 6.185 13.051 1.00 93.81 98 PRO A N 1
ATOM 739 C CA . PRO A 1 98 ? -11.589 7.335 13.478 1.00 93.81 98 PRO A CA 1
ATOM 740 C C . PRO A 1 98 ? -12.400 8.251 14.416 1.00 93.81 98 PRO A C 1
ATOM 742 O O . PRO A 1 98 ? -13.583 8.480 14.139 1.00 93.81 98 PRO A O 1
ATOM 745 N N . PRO A 1 99 ? -11.782 8.896 15.431 1.00 93.94 99 PRO A N 1
ATOM 746 C CA . PRO A 1 99 ? -12.495 9.683 16.448 1.00 93.94 99 PRO A CA 1
ATOM 747 C C . PRO A 1 99 ? -13.470 10.732 15.895 1.00 93.94 99 PRO A C 1
ATOM 749 O O . PRO A 1 99 ? -14.539 10.968 16.452 1.00 93.94 99 PRO A O 1
ATOM 752 N N . ARG A 1 100 ? -13.136 11.340 14.751 1.00 96.56 100 ARG A N 1
ATOM 753 C CA . ARG A 1 100 ? -13.977 12.345 14.079 1.00 96.56 100 ARG A CA 1
ATOM 754 C C . ARG A 1 100 ? -15.329 11.815 13.579 1.00 96.56 100 ARG A C 1
ATOM 756 O O . ARG A 1 100 ? -16.209 12.620 13.295 1.00 96.56 100 ARG A O 1
ATOM 763 N N . PHE A 1 101 ? -15.485 10.499 13.440 1.00 96.88 101 PHE A N 1
ATOM 764 C CA . PHE A 1 101 ? -16.696 9.855 12.923 1.00 96.88 101 PHE A CA 1
ATOM 765 C C . PHE A 1 101 ? -17.500 9.113 13.993 1.00 96.88 101 PHE A C 1
ATOM 767 O O . PHE A 1 101 ? -18.593 8.633 13.703 1.00 96.88 101 PHE A O 1
ATOM 774 N N . GLU A 1 102 ? -17.023 9.071 15.238 1.00 96.12 102 GLU A N 1
ATOM 775 C CA . GLU A 1 102 ? -17.712 8.352 16.317 1.00 96.12 102 GLU A CA 1
ATOM 776 C C . GLU A 1 102 ? -19.108 8.908 16.614 1.00 96.12 102 GLU A C 1
ATOM 778 O O . GLU A 1 102 ? -20.053 8.151 16.821 1.00 96.12 102 GLU A O 1
ATOM 783 N N . ALA A 1 103 ? -19.285 10.229 16.516 1.00 97.50 103 ALA A N 1
ATOM 784 C CA . ALA A 1 103 ? -20.594 10.869 16.668 1.00 97.50 103 ALA A CA 1
ATOM 785 C C . ALA A 1 103 ? -21.633 10.399 15.627 1.00 97.50 103 ALA A C 1
ATOM 787 O O . ALA A 1 103 ? -22.830 10.589 15.824 1.00 97.50 103 ALA A O 1
ATOM 788 N N . GLN A 1 104 ? -21.184 9.802 14.519 1.00 97.31 104 GLN A N 1
ATOM 789 C CA . GLN A 1 104 ? -22.018 9.302 13.425 1.00 97.31 104 GLN A CA 1
ATOM 790 C C . GLN A 1 104 ? -22.021 7.769 13.346 1.00 97.31 104 GLN A C 1
ATOM 792 O O . GLN A 1 104 ? -22.511 7.216 12.361 1.00 97.31 104 GLN A O 1
ATOM 797 N N . ARG A 1 105 ? -21.505 7.065 14.364 1.00 96.88 105 ARG A N 1
ATOM 798 C CA . ARG A 1 105 ? -21.364 5.602 14.355 1.00 96.88 105 ARG A CA 1
ATOM 799 C C . ARG A 1 105 ? -22.661 4.888 13.994 1.00 96.88 105 ARG A C 1
ATOM 801 O O . ARG A 1 105 ? -22.648 4.066 13.087 1.00 96.88 105 ARG A O 1
ATOM 808 N N . GLU A 1 106 ? -23.772 5.200 14.660 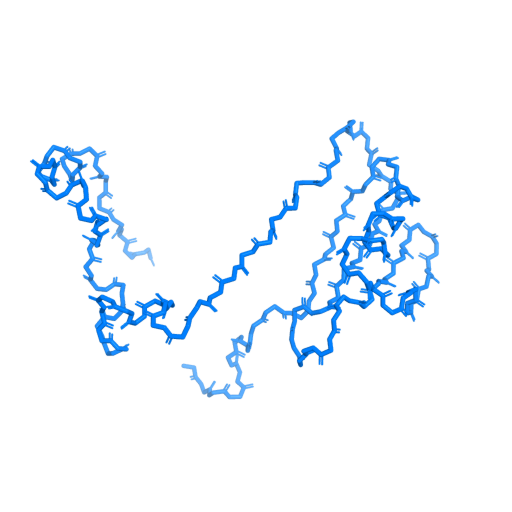1.00 96.81 106 GLU A N 1
ATOM 809 C CA . GLU A 1 106 ? -25.057 4.535 14.390 1.00 96.81 106 GLU A CA 1
ATOM 810 C C . GLU A 1 106 ? -25.492 4.707 12.930 1.00 96.81 106 GLU A C 1
ATOM 812 O O . GLU A 1 106 ? -25.886 3.741 12.278 1.00 96.81 106 GLU A O 1
ATOM 817 N N . GLN A 1 107 ? -25.344 5.920 12.389 1.00 97.56 107 GLN A N 1
ATOM 818 C CA . GLN A 1 107 ? -25.662 6.209 10.995 1.00 97.56 107 GLN A CA 1
ATOM 819 C C . GLN A 1 107 ? -24.766 5.409 10.042 1.00 97.56 107 GLN A C 1
ATOM 821 O O . GLN A 1 107 ? -25.285 4.782 9.121 1.00 97.56 107 GLN A O 1
ATOM 826 N N . ILE A 1 108 ? -23.449 5.406 10.264 1.00 96.69 108 ILE A N 1
ATOM 827 C CA . ILE A 1 108 ? -22.487 4.681 9.421 1.00 96.69 108 ILE A CA 1
ATOM 828 C C . ILE A 1 108 ? -22.777 3.180 9.463 1.00 96.69 108 ILE A C 1
ATOM 830 O O . ILE A 1 108 ? -22.945 2.560 8.418 1.00 96.69 108 ILE A O 1
ATOM 834 N N . MET A 1 109 ? -22.910 2.606 10.661 1.00 95.81 109 MET A N 1
ATOM 835 C CA . MET A 1 109 ? -23.134 1.169 10.831 1.00 95.81 109 MET A CA 1
ATOM 836 C C . MET A 1 109 ? -24.472 0.715 10.244 1.00 95.81 109 MET A C 1
ATOM 838 O O . MET A 1 109 ? -24.559 -0.399 9.740 1.00 95.81 109 MET A O 1
ATOM 842 N N . SER A 1 110 ? -25.498 1.576 10.234 1.00 96.56 110 SER A N 1
ATOM 843 C CA . SER A 1 110 ? -26.797 1.252 9.623 1.00 96.56 110 SER A CA 1
ATOM 844 C C . SER A 1 110 ? -26.748 1.059 8.101 1.00 96.56 110 SER A C 1
ATOM 846 O O . SER A 1 110 ? -27.675 0.488 7.531 1.00 96.56 110 SER A O 1
ATOM 848 N N . GLN A 1 111 ? -25.687 1.536 7.441 1.00 96.88 111 GLN A N 1
ATOM 849 C CA . GLN A 1 111 ? -25.508 1.452 5.988 1.00 96.88 111 GLN A CA 1
ATOM 850 C C . GLN A 1 111 ? -24.630 0.272 5.554 1.00 96.88 111 GLN A C 1
ATOM 852 O O . GLN A 1 111 ? -24.478 0.044 4.355 1.00 96.88 111 GLN A O 1
ATOM 857 N N . LEU A 1 112 ? -24.031 -0.453 6.503 1.00 95.31 112 LEU A N 1
ATOM 858 C CA . LEU A 1 112 ? -23.110 -1.547 6.218 1.00 95.31 112 LEU A CA 1
ATOM 859 C C . LEU A 1 112 ? -23.833 -2.892 6.300 1.00 95.31 112 LEU A C 1
ATOM 861 O O . LEU A 1 112 ? -24.537 -3.186 7.266 1.00 95.31 112 LEU A O 1
ATOM 865 N N . GLU A 1 113 ? -23.621 -3.735 5.296 1.00 94.50 113 GLU A N 1
ATOM 866 C CA . GLU A 1 113 ? -24.057 -5.128 5.342 1.00 94.50 113 GLU A CA 1
ATOM 867 C C . GLU A 1 113 ? -23.107 -5.950 6.233 1.00 94.50 113 GLU A C 1
ATOM 869 O O . GLU A 1 113 ? -21.886 -5.770 6.153 1.00 94.50 113 GLU A O 1
ATOM 874 N N . PRO A 1 114 ? -23.616 -6.867 7.079 1.00 91.88 114 PRO A N 1
ATOM 875 C CA . PRO A 1 114 ? -22.757 -7.741 7.871 1.00 91.88 114 PRO A CA 1
ATOM 876 C C . PRO A 1 114 ? -21.896 -8.656 6.991 1.00 91.88 114 PRO A C 1
ATOM 878 O O . PRO A 1 114 ? -22.407 -9.341 6.104 1.00 91.88 114 PRO A O 1
ATOM 881 N N . ILE A 1 115 ? -20.597 -8.737 7.289 1.00 90.62 115 ILE A N 1
ATOM 882 C CA . ILE A 1 115 ? -19.705 -9.717 6.659 1.00 90.62 115 ILE A CA 1
ATOM 883 C C . ILE A 1 115 ? -20.044 -11.094 7.229 1.00 90.62 115 ILE A C 1
ATOM 885 O O . ILE A 1 115 ? -19.904 -11.341 8.426 1.00 90.62 115 ILE A O 1
ATOM 889 N N . THR A 1 116 ? -20.495 -11.997 6.365 1.00 89.81 116 THR A N 1
ATOM 890 C CA . THR A 1 116 ? -20.778 -13.387 6.728 1.00 89.81 116 THR A CA 1
ATOM 891 C C . THR A 1 116 ? -19.610 -14.278 6.327 1.00 89.81 116 THR A C 1
ATOM 893 O O . THR A 1 116 ? -18.980 -14.079 5.289 1.00 89.81 116 THR A O 1
ATOM 896 N N . GLN A 1 117 ? -19.283 -15.247 7.181 1.00 78.06 117 GLN A N 1
ATOM 897 C CA . GLN A 1 117 ? -18.313 -16.288 6.849 1.00 78.06 117 GLN A CA 1
ATOM 898 C C . GLN A 1 117 ? -18.987 -17.233 5.846 1.00 78.06 117 GLN A C 1
ATOM 900 O O . GLN A 1 117 ? -20.064 -17.756 6.141 1.00 78.06 117 GLN A O 1
ATOM 905 N N . VAL A 1 118 ? -18.390 -17.385 4.662 1.00 58.00 118 VAL A N 1
ATOM 906 C CA . VAL A 1 118 ? -18.872 -18.278 3.593 1.00 58.00 118 VAL A CA 1
ATOM 907 C C . VAL A 1 118 ? -18.336 -19.688 3.801 1.00 58.00 118 VAL A C 1
ATOM 909 O O . VAL A 1 118 ? -17.151 -19.802 4.188 1.00 58.00 118 VAL A O 1
#

Secondary structure (DSSP, 8-state):
--GGGS--S--EEEEE-SSHHHHHHHHHHHS----EEEEETTEEEEE-SS-SSS-EEEEE---SS-PPPP-------TT-SSSSSS-TTTTTSS----GGGGGGHHHHHTTPPPPPP-

Sequence (118 aa):
MPQEYGIHGIHGTAINAHTPERTIEFAESVFHSDGRISEDGDRAALRVGNDKFGNVIEVVGNCRTPGGALFELAVTHDEGGWDCDESPEELGQRSTLPPRFEAQREQIMSQLEPITQV

Radius of gyration: 19.72 Å; chains: 1; bounding box: 46×37×45 Å

pLDDT: mean 85.91, std 9.27, range [55.78, 97.56]

Organism: NCBI:txid2831970

InterPro domains:
  IPR029068 Glyoxalase/Bleomycin resistance protein/Dihydroxybiphenyl dioxygenase [G3DSA:3.10.180.10] (39-117)
  IPR029068 Glyoxalase/Bleomycin resistance protein/Dihydroxybiphenyl dioxygenase [SSF54593] (5-116)
  IPR052537 Extradiol ring-cleavage dioxygenase [PTHR36110] (63-115)